Protein AF-A0A969KY77-F1 (afdb_monomer)

Foldseek 3Di:
DDDDPPDPVVVVVVVVPVLVVVLVVLLCVLLVCQPVDDDDPVLVVLLVLLPDDLVVLCVVCVPPPDHSVVSVVLNVQCVPQNSDSCSSCVVVSVVVSVVSVVVVVVCCVVDDPPPDDPPPPDDDDDDDDDDDDDDDPPPDDDPPDDD

Sequence (147 aa):
MRPSTQANPTGRLARFLTAPLILLLAAVLRFYNLSGQSLWADEGNSAALVRHSFIEIARRTAFDIHPPFYYWLLKSWVSVFGSSEIGLRSLSVGLGVGLVYVIGILGTRWFSPVSGCWPHLSPPFRRCKFTTRRKPACTCCSLCWVV

pLDDT: mean 71.97, std 19.59, range [31.66, 93.19]

Secondary structure (DSSP, 8-state):
--------HHHHHHHHHHHHHHHHHHHHHHHTTTTSSPPPHHHHHHHHHTTS-HHHHHHHHTTSSS-HHHHHHHHHHHHHH-SSHHHHHHHHHHHHHHHHHHHHHHHHHH-----S-------S-----------------------

Solvent-accessible surface area (backbone atoms only — not comparable to full-atom values): 9463 Å² total; per-residue (Å²): 138,81,84,78,80,77,74,64,61,66,68,52,50,52,56,66,51,49,56,57,50,52,53,50,51,54,48,50,64,60,60,72,60,54,77,80,58,81,78,49,76,68,57,44,51,51,61,58,48,46,77,48,53,76,68,54,37,41,62,65,27,69,82,48,97,54,67,47,65,61,54,51,53,50,30,59,48,25,73,73,64,34,86,48,68,56,27,62,52,45,53,59,52,51,54,54,52,52,48,53,52,51,50,52,54,50,46,63,69,72,52,60,80,86,80,76,74,81,80,77,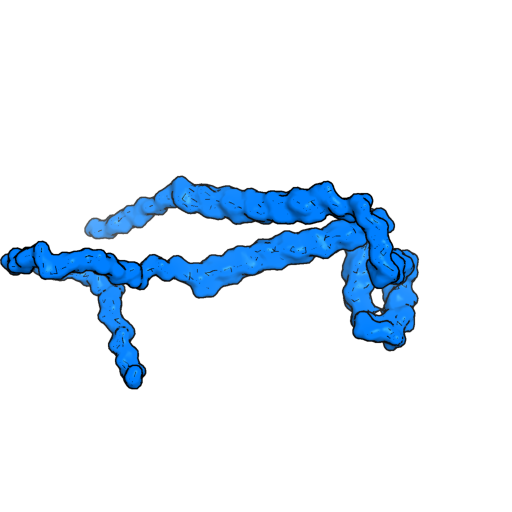89,65,83,96,77,80,84,86,76,90,72,93,73,84,83,79,89,72,92,71,86,85,80,79,77,82,133

Structure (mmCIF, N/CA/C/O backbone):
data_AF-A0A969KY77-F1
#
_entry.id   AF-A0A969KY77-F1
#
loop_
_atom_site.group_PDB
_atom_s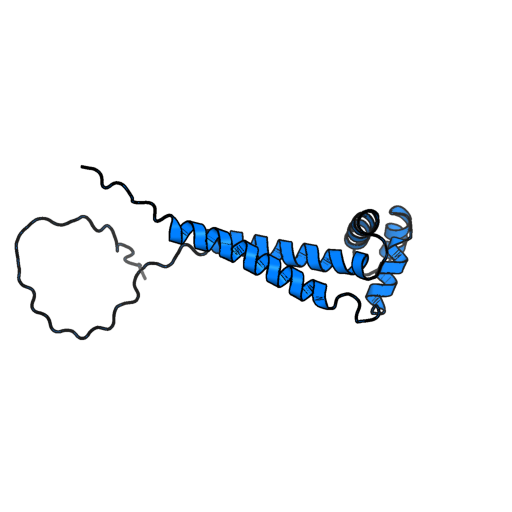ite.id
_atom_site.type_symbol
_atom_site.label_atom_id
_atom_site.label_alt_id
_atom_site.label_comp_id
_atom_site.label_asym_id
_atom_site.label_entity_id
_atom_site.label_seq_id
_atom_site.pdbx_PDB_ins_code
_atom_site.Cartn_x
_atom_site.Cartn_y
_atom_site.Cartn_z
_atom_site.occupancy
_atom_site.B_iso_or_equiv
_atom_site.auth_seq_id
_atom_site.auth_comp_id
_atom_site.auth_asym_id
_atom_site.auth_atom_id
_atom_site.pdbx_PDB_model_num
ATOM 1 N N . MET A 1 1 ? -47.330 -10.665 26.646 1.00 46.91 1 MET A N 1
ATOM 2 C CA . MET A 1 1 ? -46.492 -9.454 26.493 1.00 46.91 1 MET A CA 1
ATOM 3 C C . MET A 1 1 ? -45.066 -9.879 26.168 1.00 46.91 1 MET A C 1
ATOM 5 O O . MET A 1 1 ? -44.438 -10.501 27.013 1.00 46.91 1 MET A O 1
ATOM 9 N N . ARG A 1 2 ? -44.585 -9.637 24.939 1.00 42.50 2 ARG A N 1
ATOM 10 C CA . ARG A 1 2 ? -43.174 -9.846 24.561 1.00 42.50 2 ARG A CA 1
ATOM 11 C C . ARG A 1 2 ? -42.399 -8.567 24.903 1.00 42.50 2 ARG A C 1
ATOM 13 O O . ARG A 1 2 ? -42.874 -7.501 24.517 1.00 42.50 2 ARG A O 1
ATOM 20 N N . PRO A 1 3 ? -41.260 -8.630 25.609 1.00 52.00 3 PRO A N 1
ATOM 21 C CA . PRO A 1 3 ? -40.442 -7.447 25.828 1.00 52.00 3 PRO A CA 1
ATOM 22 C C . PRO A 1 3 ? -39.871 -6.992 24.481 1.00 52.00 3 PRO A C 1
ATOM 24 O O . PRO A 1 3 ? -39.201 -7.755 23.788 1.00 52.00 3 PRO A O 1
ATOM 27 N N . SER A 1 4 ? -40.175 -5.758 24.086 1.00 51.31 4 SER A N 1
ATOM 28 C CA . SER A 1 4 ? -39.534 -5.097 22.955 1.00 51.31 4 SER A CA 1
ATOM 29 C C . SER A 1 4 ? -38.076 -4.836 23.322 1.00 51.31 4 SER A C 1
ATOM 31 O O . SER A 1 4 ? -37.797 -4.028 24.209 1.00 51.31 4 SER A O 1
ATOM 33 N N . THR A 1 5 ? -37.146 -5.530 22.671 1.00 63.12 5 THR A N 1
ATOM 34 C CA . THR A 1 5 ? -35.707 -5.284 22.787 1.00 63.12 5 THR A CA 1
ATOM 35 C C . THR A 1 5 ? -35.425 -3.841 22.359 1.00 63.12 5 THR A C 1
ATOM 37 O O . THR A 1 5 ? -35.357 -3.547 21.169 1.00 63.12 5 THR A O 1
ATOM 40 N N . GLN A 1 6 ? -35.307 -2.922 23.321 1.00 61.88 6 GLN A N 1
ATOM 41 C CA . GLN A 1 6 ? -34.942 -1.529 23.068 1.00 61.88 6 GLN A CA 1
ATOM 42 C C . GLN A 1 6 ? -33.487 -1.507 22.592 1.00 61.88 6 GLN A C 1
ATOM 44 O O . GLN A 1 6 ? -32.532 -1.613 23.362 1.00 61.88 6 GLN A O 1
ATOM 49 N N . ALA A 1 7 ? -33.328 -1.458 21.276 1.00 61.72 7 ALA A N 1
ATOM 50 C CA . ALA A 1 7 ? -32.072 -1.290 20.582 1.00 61.72 7 ALA A CA 1
ATOM 51 C C . ALA A 1 7 ? -31.407 0.020 21.029 1.00 61.72 7 ALA A C 1
ATOM 53 O O . ALA A 1 7 ? -31.781 1.067 20.528 1.00 61.72 7 ALA A O 1
ATOM 54 N N . ASN A 1 8 ? -30.423 -0.024 21.934 1.00 69.06 8 ASN A N 1
ATOM 55 C CA . ASN A 1 8 ? -29.686 1.172 22.351 1.00 69.06 8 ASN A CA 1
ATOM 56 C C . ASN A 1 8 ? -28.914 1.761 21.139 1.00 69.06 8 ASN A C 1
ATOM 58 O O . ASN A 1 8 ? -27.945 1.139 20.680 1.00 69.06 8 ASN A O 1
ATOM 62 N N . PRO A 1 9 ? -29.354 2.898 20.562 1.00 66.62 9 PRO A N 1
ATOM 63 C CA . PRO A 1 9 ? -28.826 3.394 19.294 1.00 66.62 9 PRO A CA 1
ATOM 64 C C . PRO A 1 9 ? -27.472 4.091 19.478 1.00 66.62 9 PRO A C 1
ATOM 66 O O . PRO A 1 9 ? -26.613 3.996 18.603 1.00 66.62 9 PRO A O 1
ATOM 69 N N . THR A 1 10 ? -27.231 4.704 20.641 1.00 71.62 10 THR A N 1
ATOM 70 C CA . THR A 1 10 ? -25.993 5.429 20.964 1.00 71.62 10 THR A CA 1
ATOM 71 C C . THR A 1 10 ? -24.793 4.494 21.082 1.00 71.62 10 THR A C 1
ATOM 73 O O . THR A 1 10 ? -23.737 4.789 20.530 1.00 71.62 10 THR A O 1
ATOM 76 N N . GLY A 1 11 ? -24.951 3.323 21.707 1.00 66.88 11 GLY A N 1
ATOM 77 C CA . GLY A 1 11 ? -23.871 2.328 21.793 1.00 66.88 11 GLY A CA 1
ATOM 78 C C . GLY A 1 11 ? -23.510 1.695 20.443 1.00 66.88 11 GLY A C 1
ATOM 79 O O . GLY A 1 11 ? -22.354 1.341 20.204 1.00 66.88 11 GLY A O 1
ATOM 80 N N . ARG A 1 12 ? -24.488 1.580 19.535 1.00 68.00 12 ARG A N 1
ATOM 81 C CA . ARG A 1 12 ? -24.255 1.118 18.160 1.00 68.00 12 ARG A CA 1
ATOM 82 C C . ARG A 1 12 ? -23.535 2.185 17.346 1.00 68.00 12 ARG A C 1
ATOM 84 O O . ARG A 1 12 ? -22.512 1.881 16.746 1.00 68.00 12 ARG A O 1
ATOM 91 N N . LEU A 1 13 ? -24.022 3.424 17.386 1.00 70.69 13 LEU A N 1
ATOM 92 C CA . LEU A 1 13 ? -23.433 4.549 16.662 1.00 70.69 13 LEU A CA 1
ATOM 93 C C . LEU A 1 13 ? -21.988 4.821 17.105 1.00 70.69 13 LEU A C 1
ATOM 95 O O . LEU A 1 13 ? -21.114 4.953 16.258 1.00 70.69 13 LEU A O 1
ATOM 99 N N . ALA A 1 14 ? -21.706 4.800 18.411 1.00 72.00 14 ALA A N 1
ATOM 100 C CA . ALA A 1 14 ? -20.347 4.965 18.926 1.00 72.00 14 ALA A CA 1
ATOM 101 C C . ALA A 1 14 ? -19.385 3.896 18.379 1.00 72.00 14 ALA A C 1
ATOM 103 O O . ALA A 1 14 ? -18.294 4.230 17.931 1.00 72.00 14 ALA A O 1
ATOM 104 N N . ARG A 1 15 ? -19.803 2.622 18.327 1.00 69.56 15 ARG A N 1
ATOM 105 C CA . ARG A 1 15 ? -19.000 1.539 17.724 1.00 69.56 15 ARG A CA 1
ATOM 106 C C . ARG A 1 15 ? -18.809 1.699 16.217 1.00 69.56 15 ARG A C 1
ATOM 108 O O . ARG A 1 15 ? -17.739 1.384 15.706 1.00 69.56 15 ARG A O 1
ATOM 115 N N . PHE A 1 16 ? -19.828 2.187 15.511 1.00 73.50 16 PHE A N 1
ATOM 116 C CA . PHE A 1 16 ? -19.722 2.476 14.080 1.00 73.50 16 PHE A CA 1
ATOM 117 C C . PHE A 1 16 ? -18.760 3.628 13.781 1.00 73.50 16 PHE A C 1
ATOM 119 O O . PHE A 1 16 ? -18.171 3.636 12.708 1.00 73.50 16 PHE A O 1
ATOM 126 N N . LEU A 1 17 ? -18.574 4.565 14.713 1.00 79.56 17 LEU A N 1
ATOM 127 C CA . LEU A 1 17 ? -17.673 5.708 14.549 1.00 79.56 17 LEU A CA 1
ATOM 128 C C . LEU A 1 17 ? -16.241 5.422 15.024 1.00 79.56 17 LEU A C 1
ATOM 130 O O . LEU A 1 17 ? -15.293 5.940 14.437 1.00 79.56 17 LEU A O 1
ATOM 134 N N . THR A 1 18 ? -16.045 4.582 16.043 1.00 79.44 18 THR A N 1
ATOM 135 C CA . THR A 1 18 ? -14.700 4.295 16.573 1.00 79.44 18 THR A CA 1
ATOM 136 C C . THR A 1 18 ? -13.833 3.493 15.605 1.00 79.44 18 THR A C 1
ATOM 138 O O . THR A 1 18 ? -12.656 3.805 15.446 1.00 79.44 18 THR A O 1
ATOM 141 N N . ALA A 1 19 ? -14.389 2.489 14.924 1.00 79.75 19 ALA A N 1
ATOM 142 C CA . ALA A 1 19 ? -13.643 1.671 13.965 1.00 79.75 19 ALA A CA 1
ATOM 143 C C . ALA A 1 19 ? -13.056 2.475 12.780 1.00 79.75 19 ALA A C 1
ATOM 145 O O . ALA A 1 19 ? -11.846 2.382 12.553 1.00 79.75 19 ALA A O 1
ATOM 146 N N . PRO A 1 20 ? -13.834 3.293 12.039 1.00 82.69 20 PRO A N 1
ATOM 147 C CA . PRO A 1 20 ? -13.279 4.115 10.967 1.00 82.69 20 PRO A CA 1
ATOM 148 C C . PRO A 1 20 ? -12.326 5.188 11.497 1.00 82.69 20 PRO A C 1
ATOM 150 O O . PRO A 1 20 ? -11.344 5.487 10.827 1.00 82.69 20 PRO A O 1
ATOM 153 N N . LEU A 1 21 ? -12.550 5.721 12.704 1.00 87.25 21 LEU A N 1
ATOM 154 C CA . LEU A 1 21 ? -11.632 6.680 13.321 1.00 87.25 21 LEU A CA 1
ATOM 155 C C . LEU A 1 21 ? -10.248 6.065 13.574 1.00 87.25 21 LEU A C 1
ATOM 157 O O . LEU A 1 21 ? -9.238 6.688 13.261 1.00 87.25 21 LEU A O 1
ATOM 161 N N . ILE A 1 22 ? -10.192 4.832 14.087 1.00 83.94 22 ILE A N 1
ATOM 162 C CA . ILE A 1 22 ? -8.930 4.106 14.297 1.00 83.94 22 ILE A CA 1
ATOM 163 C C . ILE A 1 22 ? -8.235 3.830 12.959 1.00 83.94 22 ILE A C 1
ATOM 165 O O . ILE A 1 22 ? -7.024 4.017 12.852 1.00 83.94 22 ILE A O 1
ATOM 169 N N . LEU A 1 23 ? -8.985 3.421 11.931 1.00 83.81 23 LEU A N 1
ATOM 170 C CA . LEU A 1 23 ? -8.431 3.188 10.593 1.00 83.81 23 LEU A CA 1
ATOM 171 C C . LEU A 1 23 ? -7.877 4.473 9.974 1.00 83.81 23 LEU A C 1
ATOM 173 O O . LEU A 1 23 ? -6.790 4.454 9.399 1.00 83.81 23 LEU A O 1
ATOM 177 N N . LEU A 1 24 ? -8.597 5.584 10.123 1.00 85.44 24 LEU A N 1
ATOM 178 C CA . LEU A 1 24 ? -8.179 6.886 9.620 1.00 85.44 24 LEU A CA 1
ATOM 179 C C . LEU A 1 24 ? -6.929 7.370 10.353 1.00 85.44 24 LEU A C 1
ATOM 181 O O . LEU A 1 24 ? -5.963 7.764 9.706 1.00 85.44 24 LEU A O 1
ATOM 185 N N . LEU A 1 25 ? -6.898 7.266 11.682 1.00 86.31 25 LEU A N 1
ATOM 186 C CA . LEU A 1 25 ? -5.723 7.618 12.476 1.00 86.31 25 LEU A CA 1
ATOM 187 C C . LEU A 1 25 ? -4.507 6.758 12.092 1.00 86.31 25 LEU A C 1
ATOM 189 O O . LEU A 1 25 ? -3.417 7.293 11.896 1.00 86.31 25 LEU A O 1
ATOM 193 N N . ALA A 1 26 ? -4.693 5.446 11.919 1.00 81.25 26 ALA A N 1
ATOM 194 C CA . ALA A 1 26 ? -3.637 4.536 11.479 1.00 81.25 26 ALA A CA 1
ATOM 195 C C . ALA A 1 26 ? -3.129 4.866 10.066 1.00 81.25 26 ALA A C 1
ATOM 197 O O . ALA A 1 26 ? -1.926 4.791 9.817 1.00 81.25 26 ALA A O 1
ATOM 198 N N . ALA A 1 27 ? -4.022 5.244 9.148 1.00 83.31 27 ALA A N 1
ATOM 199 C CA . ALA A 1 27 ? -3.645 5.684 7.810 1.00 83.31 27 ALA A CA 1
ATOM 200 C C . ALA A 1 27 ? -2.842 6.992 7.869 1.00 83.31 27 ALA A C 1
ATOM 202 O O . ALA A 1 27 ? -1.739 7.046 7.331 1.00 83.31 27 ALA A O 1
ATOM 203 N N . VAL A 1 28 ? -3.342 8.012 8.575 1.00 84.69 28 VAL A N 1
ATOM 204 C CA . VAL A 1 28 ? -2.682 9.323 8.704 1.00 84.69 28 VAL A CA 1
ATOM 205 C C . VAL A 1 28 ? -1.291 9.183 9.314 1.00 84.69 28 VAL A C 1
ATOM 207 O O . VAL A 1 28 ? -0.332 9.687 8.739 1.00 84.69 28 VAL A O 1
ATOM 210 N N . LEU A 1 29 ? -1.154 8.446 10.420 1.00 80.62 29 LEU A N 1
ATOM 211 C CA . LEU A 1 29 ? 0.144 8.206 11.060 1.00 80.62 29 LEU A CA 1
ATOM 212 C C . LEU A 1 29 ? 1.136 7.509 10.122 1.00 80.62 29 LEU A C 1
ATOM 214 O O . LEU A 1 29 ? 2.318 7.840 10.132 1.00 80.62 29 LEU A O 1
ATOM 218 N N . ARG A 1 30 ? 0.667 6.569 9.291 1.00 78.88 30 ARG A N 1
ATOM 219 C CA . ARG A 1 30 ? 1.519 5.883 8.311 1.00 78.88 30 ARG A CA 1
ATOM 220 C C . ARG A 1 30 ? 1.924 6.804 7.165 1.00 78.88 30 ARG A C 1
ATOM 222 O O . ARG A 1 30 ? 3.076 6.757 6.761 1.00 78.88 30 ARG A O 1
ATOM 229 N N . PHE A 1 31 ? 1.030 7.665 6.677 1.00 79.62 31 PHE A N 1
ATOM 230 C CA . PHE A 1 31 ? 1.347 8.630 5.618 1.00 79.62 31 PHE A CA 1
ATOM 231 C C . PHE A 1 31 ? 2.207 9.815 6.093 1.00 79.62 31 PHE A C 1
ATOM 233 O O . PHE A 1 31 ? 2.921 10.393 5.276 1.00 79.62 31 PHE A O 1
ATOM 240 N N . TYR A 1 32 ? 2.180 10.158 7.388 1.00 76.81 32 TYR A N 1
ATOM 241 C CA . TYR A 1 32 ? 2.778 11.383 7.943 1.00 76.81 32 TYR A CA 1
ATOM 242 C C . TYR A 1 32 ? 4.297 11.527 7.726 1.00 76.81 32 TYR A C 1
ATOM 244 O O . TYR A 1 32 ? 4.804 12.642 7.777 1.00 76.81 32 TYR A O 1
ATOM 252 N N . ASN A 1 33 ? 5.034 10.448 7.434 1.00 71.75 33 ASN A N 1
ATOM 253 C CA . ASN A 1 33 ? 6.476 10.535 7.158 1.00 71.75 33 ASN A CA 1
ATOM 254 C C . ASN A 1 33 ? 6.951 9.635 6.004 1.00 71.75 33 ASN A C 1
ATOM 256 O O . ASN A 1 33 ? 8.073 9.130 6.005 1.00 71.75 33 ASN A O 1
ATOM 260 N N . LEU A 1 34 ? 6.091 9.402 5.009 1.00 71.19 34 LEU A N 1
ATOM 261 C CA . LEU A 1 34 ? 6.381 8.444 3.936 1.00 71.19 34 LEU A CA 1
ATOM 262 C C . LEU A 1 34 ? 7.528 8.882 3.002 1.00 71.19 34 LEU A C 1
ATOM 264 O O . LEU A 1 34 ? 8.144 8.032 2.364 1.00 71.19 34 LEU A O 1
ATOM 268 N N . SER A 1 35 ? 7.818 10.184 2.925 1.00 68.00 35 SER A N 1
ATOM 269 C CA . SER A 1 35 ? 8.834 10.781 2.043 1.00 68.00 35 SER A CA 1
ATOM 270 C C . SER A 1 35 ? 10.082 11.293 2.773 1.00 68.00 35 SER A C 1
ATOM 272 O O . SER A 1 35 ? 10.946 11.892 2.145 1.00 68.00 35 SER A O 1
ATOM 274 N N . GLY A 1 36 ? 10.180 11.117 4.096 1.00 72.81 36 GLY A N 1
ATOM 275 C CA . GLY A 1 36 ? 11.318 11.620 4.877 1.00 72.81 36 GLY A CA 1
ATOM 276 C C . GLY A 1 36 ? 12.574 10.746 4.801 1.00 72.81 36 GLY A C 1
ATOM 277 O O . GLY A 1 36 ? 13.631 11.153 5.273 1.00 72.81 36 GLY A O 1
ATOM 278 N N . GLN A 1 37 ? 12.467 9.541 4.233 1.00 77.06 37 GLN A N 1
ATOM 279 C CA . GLN A 1 37 ? 13.552 8.561 4.153 1.00 77.06 37 GLN A CA 1
ATOM 280 C C . GLN A 1 37 ? 13.817 8.164 2.705 1.00 77.06 37 GLN A C 1
ATOM 282 O O . GLN A 1 37 ? 12.879 7.798 1.998 1.00 77.06 37 GLN A O 1
ATOM 287 N N . SER A 1 38 ? 15.087 8.146 2.299 1.00 83.19 38 SER A N 1
ATOM 288 C CA . SER A 1 38 ? 15.503 7.579 1.014 1.00 83.19 38 SER A CA 1
ATOM 289 C C . SER A 1 38 ? 15.123 6.098 0.910 1.00 83.19 38 SER A C 1
ATOM 291 O O . SER A 1 38 ? 14.996 5.407 1.926 1.00 83.19 38 SER A O 1
ATOM 293 N N . LEU A 1 39 ? 14.966 5.595 -0.314 1.00 82.94 39 LEU A N 1
ATOM 294 C CA . LEU A 1 39 ? 14.736 4.169 -0.554 1.00 82.94 39 LEU A CA 1
ATOM 295 C C . LEU A 1 39 ? 15.907 3.330 -0.037 1.00 82.94 39 LEU A C 1
ATOM 297 O O . LEU A 1 39 ? 17.074 3.683 -0.228 1.00 82.94 39 LEU A O 1
ATOM 301 N N . TRP A 1 40 ? 15.584 2.206 0.594 1.00 86.12 40 TRP A N 1
ATOM 302 C CA . TRP A 1 40 ? 16.580 1.185 0.910 1.00 86.12 40 TRP A CA 1
ATOM 303 C C . TRP A 1 40 ? 17.026 0.465 -0.371 1.00 86.12 40 TRP A C 1
ATOM 305 O O . TRP A 1 40 ? 16.375 0.561 -1.411 1.00 86.12 40 TRP A O 1
ATOM 315 N N . ALA A 1 41 ? 18.158 -0.239 -0.329 1.00 85.62 41 ALA A N 1
ATOM 316 C CA . ALA A 1 41 ? 18.728 -0.879 -1.520 1.00 85.62 41 ALA A CA 1
ATOM 317 C C . ALA A 1 41 ? 17.774 -1.909 -2.164 1.00 85.62 41 ALA A C 1
ATOM 319 O O . ALA A 1 41 ? 17.653 -1.980 -3.388 1.00 85.62 41 ALA A O 1
ATOM 320 N N . ASP A 1 42 ? 17.056 -2.668 -1.344 1.00 84.19 42 ASP A N 1
ATOM 321 C CA . ASP A 1 42 ? 16.041 -3.649 -1.734 1.00 84.19 42 ASP A CA 1
ATOM 322 C C . ASP A 1 42 ? 14.743 -2.996 -2.251 1.00 84.19 42 ASP A C 1
ATOM 324 O O . ASP A 1 42 ? 14.174 -3.439 -3.259 1.00 84.19 42 ASP A O 1
ATOM 328 N N . GLU A 1 43 ? 14.312 -1.889 -1.637 1.00 86.19 43 GLU A N 1
ATOM 329 C CA . GLU A 1 43 ? 13.204 -1.064 -2.145 1.00 86.19 43 GLU A CA 1
ATOM 330 C C . GLU A 1 43 ? 13.553 -0.441 -3.507 1.00 86.19 43 GLU A C 1
ATOM 332 O O . GLU A 1 43 ? 12.731 -0.427 -4.427 1.00 86.19 43 GLU A O 1
ATOM 337 N N . GLY A 1 44 ? 14.793 0.030 -3.661 1.00 87.69 44 GLY A N 1
ATOM 338 C CA . GLY A 1 44 ? 15.324 0.595 -4.898 1.00 87.69 44 GLY A CA 1
ATOM 339 C C . GLY A 1 44 ? 15.398 -0.433 -6.026 1.00 87.69 44 GLY A C 1
ATOM 340 O O . GLY A 1 44 ? 14.978 -0.141 -7.149 1.00 87.69 44 GLY A O 1
ATOM 341 N N . ASN A 1 45 ? 15.847 -1.658 -5.731 1.00 87.94 45 ASN A N 1
ATOM 342 C CA . ASN A 1 45 ? 15.830 -2.757 -6.700 1.00 87.94 45 ASN A CA 1
ATOM 343 C C . ASN A 1 45 ? 14.399 -3.066 -7.160 1.00 87.94 45 ASN A C 1
ATOM 345 O O . ASN A 1 45 ? 14.130 -3.171 -8.359 1.00 87.94 45 ASN A O 1
ATOM 349 N N . SER A 1 46 ? 13.460 -3.117 -6.211 1.00 88.19 46 SER A N 1
ATOM 350 C CA . SER A 1 46 ? 12.042 -3.308 -6.516 1.00 88.19 46 SER A CA 1
ATOM 351 C C . SER A 1 46 ? 11.518 -2.194 -7.420 1.00 88.19 46 SER A C 1
ATOM 353 O O . SER A 1 46 ? 10.932 -2.496 -8.458 1.00 88.19 46 SER A O 1
ATOM 355 N N . ALA A 1 47 ? 11.801 -0.927 -7.093 1.00 89.50 47 ALA A N 1
ATOM 356 C CA . ALA A 1 47 ? 11.411 0.251 -7.870 1.00 89.50 47 ALA A CA 1
ATOM 357 C C . ALA A 1 47 ? 11.979 0.255 -9.302 1.00 89.50 47 ALA A C 1
ATOM 359 O O . ALA A 1 47 ? 11.289 0.666 -10.242 1.00 89.50 47 ALA A O 1
ATOM 360 N N . ALA A 1 48 ? 13.212 -0.221 -9.484 1.00 90.06 48 ALA A N 1
ATOM 361 C CA . ALA A 1 48 ? 13.821 -0.389 -10.800 1.00 90.06 48 ALA A CA 1
ATOM 362 C C . ALA A 1 48 ? 13.117 -1.493 -11.608 1.00 90.06 48 ALA A C 1
ATOM 364 O O . ALA A 1 48 ? 12.806 -1.288 -12.785 1.00 90.06 48 ALA A O 1
ATOM 365 N N . LEU A 1 49 ? 12.788 -2.623 -10.969 1.00 89.50 49 LEU A N 1
ATOM 366 C CA . LEU A 1 49 ? 12.122 -3.760 -11.610 1.00 89.50 49 LEU A CA 1
ATOM 367 C C . LEU A 1 49 ? 10.758 -3.390 -12.203 1.00 89.50 49 LEU A C 1
ATOM 369 O O . LEU A 1 49 ? 10.430 -3.811 -13.314 1.00 89.50 49 LEU A O 1
ATOM 373 N N . VAL A 1 50 ? 9.985 -2.551 -11.506 1.00 90.94 50 VAL A N 1
ATOM 374 C CA . VAL A 1 50 ? 8.621 -2.160 -11.914 1.00 90.94 50 VAL A CA 1
ATOM 375 C C . VAL A 1 50 ? 8.574 -1.449 -13.276 1.00 90.94 50 VAL A C 1
ATOM 377 O O . VAL A 1 50 ? 7.556 -1.489 -13.981 1.00 90.94 50 VAL A O 1
ATOM 380 N N . ARG A 1 51 ? 9.684 -0.813 -13.674 1.00 89.19 51 ARG A N 1
ATOM 381 C CA . ARG A 1 51 ? 9.810 -0.096 -14.953 1.00 89.19 51 ARG A CA 1
ATOM 382 C C . ARG A 1 51 ? 9.845 -1.041 -16.157 1.00 89.19 51 ARG A C 1
ATOM 384 O O . ARG A 1 51 ? 9.502 -0.626 -17.261 1.00 89.19 51 ARG A O 1
ATOM 391 N N . HIS A 1 52 ? 10.204 -2.307 -15.958 1.00 90.75 52 HIS A N 1
ATOM 392 C CA . HIS A 1 52 ? 10.239 -3.317 -17.015 1.00 90.75 52 HIS A CA 1
ATOM 393 C C . HIS A 1 52 ? 8.850 -3.904 -17.315 1.00 90.75 52 HIS A C 1
ATOM 395 O O . HIS A 1 52 ? 7.905 -3.735 -16.545 1.00 90.75 52 HIS A O 1
ATOM 401 N N . SER A 1 53 ? 8.685 -4.586 -18.453 1.00 91.94 53 SER A N 1
ATOM 402 C CA . SER A 1 53 ? 7.421 -5.256 -18.804 1.00 91.94 53 SER A CA 1
ATOM 403 C C . SER A 1 53 ? 7.123 -6.431 -17.859 1.00 91.94 53 SER A C 1
ATOM 405 O O . SER A 1 53 ? 8.025 -6.960 -17.218 1.00 91.94 53 SER A O 1
ATOM 407 N N . PHE A 1 54 ? 5.864 -6.877 -17.774 1.00 91.12 54 PHE A N 1
ATOM 408 C CA . PHE A 1 54 ? 5.481 -8.005 -16.903 1.00 91.12 54 PHE A CA 1
ATOM 409 C C . PHE A 1 54 ? 6.285 -9.286 -17.193 1.00 91.12 54 PHE A C 1
ATOM 411 O O . PHE A 1 54 ? 6.683 -9.990 -16.266 1.00 91.12 54 PHE A O 1
ATOM 418 N N . ILE A 1 55 ? 6.561 -9.553 -18.473 1.00 92.12 55 ILE A N 1
ATOM 419 C CA . ILE A 1 55 ? 7.350 -10.706 -18.932 1.00 92.12 55 ILE A CA 1
ATOM 420 C C . ILE A 1 55 ? 8.814 -10.553 -18.517 1.00 92.12 55 ILE A C 1
ATOM 422 O O . ILE A 1 55 ? 9.428 -11.504 -18.042 1.00 92.12 55 ILE A O 1
ATOM 426 N N . GLU A 1 56 ? 9.369 -9.353 -18.671 1.00 90.44 56 GLU A N 1
ATOM 427 C CA . GLU A 1 56 ? 10.755 -9.072 -18.306 1.00 90.44 56 GLU A CA 1
ATOM 428 C C . GLU A 1 56 ? 10.960 -9.147 -16.789 1.00 90.44 56 GLU A C 1
ATOM 430 O O . GLU A 1 56 ? 11.956 -9.697 -16.329 1.00 90.44 56 GLU A O 1
ATOM 435 N N . ILE A 1 57 ? 9.979 -8.691 -16.004 1.00 91.31 57 ILE A N 1
ATOM 436 C CA . ILE A 1 57 ? 9.956 -8.888 -14.551 1.00 91.31 57 ILE A CA 1
ATOM 437 C C . ILE A 1 57 ? 9.997 -10.379 -14.220 1.00 91.31 57 ILE A C 1
ATOM 439 O O . ILE A 1 57 ? 10.824 -10.790 -13.413 1.00 91.31 57 ILE A O 1
ATOM 443 N N . ALA A 1 58 ? 9.165 -11.202 -14.863 1.00 90.25 58 ALA A N 1
ATOM 444 C CA . ALA A 1 58 ? 9.148 -12.644 -14.617 1.00 90.25 58 ALA A CA 1
ATOM 445 C C . ALA A 1 58 ? 10.483 -13.313 -14.972 1.00 90.25 58 ALA A C 1
ATOM 447 O O . ALA A 1 58 ? 10.963 -14.156 -14.226 1.00 90.25 58 ALA A O 1
ATOM 448 N N . ARG A 1 59 ? 11.120 -12.903 -16.075 1.00 90.56 59 ARG A N 1
ATOM 449 C CA . ARG A 1 59 ? 12.445 -13.412 -16.464 1.00 90.56 59 ARG A CA 1
ATOM 450 C C . ARG A 1 59 ? 13.538 -13.010 -15.478 1.00 90.56 59 ARG A C 1
ATOM 452 O O . ARG A 1 59 ? 14.367 -13.842 -15.132 1.00 90.56 59 ARG A O 1
ATOM 459 N N . ARG A 1 60 ? 13.537 -11.757 -15.018 1.00 87.12 60 ARG A N 1
ATOM 460 C CA . ARG A 1 60 ? 14.533 -11.245 -14.060 1.00 87.12 60 ARG A CA 1
ATOM 461 C C . ARG A 1 60 ? 14.366 -11.848 -12.671 1.00 87.12 60 ARG A C 1
ATOM 463 O O . ARG A 1 60 ? 15.356 -12.129 -12.014 1.00 87.12 60 ARG A O 1
ATOM 470 N N . THR A 1 61 ? 13.124 -12.083 -12.258 1.00 88.62 61 THR A N 1
ATOM 471 C CA . THR A 1 61 ? 12.791 -12.692 -10.960 1.00 88.62 61 THR A CA 1
ATOM 472 C C . THR A 1 61 ? 12.847 -14.216 -10.976 1.00 88.62 61 THR A C 1
ATOM 474 O O . THR A 1 61 ? 12.837 -14.824 -9.916 1.00 88.62 61 THR A O 1
ATOM 477 N N . ALA A 1 62 ? 12.978 -14.853 -12.147 1.00 85.69 62 ALA A N 1
ATOM 478 C CA . ALA A 1 62 ? 13.133 -16.307 -12.250 1.00 85.69 62 ALA A CA 1
ATOM 479 C C . ALA A 1 62 ? 14.390 -16.837 -11.537 1.00 85.69 62 ALA A C 1
ATOM 481 O O . ALA A 1 62 ? 14.440 -18.011 -11.183 1.00 85.69 62 ALA A O 1
ATOM 482 N N . PHE A 1 63 ? 15.390 -15.975 -11.336 1.00 80.56 63 PHE A N 1
ATOM 483 C CA . PHE A 1 63 ? 16.627 -16.279 -10.614 1.00 80.56 63 PHE A CA 1
ATOM 484 C C . PHE A 1 63 ? 16.689 -15.620 -9.227 1.00 80.56 63 PHE A C 1
ATOM 486 O O . PHE A 1 63 ? 17.716 -15.705 -8.558 1.00 80.56 63 PHE A O 1
ATOM 493 N N . ASP A 1 64 ? 15.618 -14.941 -8.809 1.00 80.50 64 ASP A N 1
ATOM 494 C CA . ASP A 1 64 ? 15.509 -14.296 -7.502 1.00 80.50 64 ASP A CA 1
ATOM 495 C C . ASP A 1 64 ? 14.822 -15.247 -6.504 1.00 80.50 64 ASP A C 1
ATOM 497 O O . ASP A 1 64 ? 14.165 -16.221 -6.873 1.00 80.50 64 ASP A O 1
ATOM 501 N N . ILE A 1 65 ? 14.966 -14.956 -5.216 1.00 81.44 65 ILE A N 1
ATOM 502 C CA . ILE A 1 65 ? 14.290 -15.664 -4.123 1.00 81.44 65 ILE A CA 1
ATOM 503 C C . ILE A 1 65 ? 12.797 -15.288 -4.092 1.00 81.44 65 ILE A C 1
ATOM 505 O O . ILE A 1 65 ? 11.961 -16.052 -3.603 1.00 81.44 65 ILE A O 1
ATOM 509 N N . HIS A 1 66 ? 12.446 -14.114 -4.624 1.00 79.38 66 HIS A N 1
ATOM 510 C CA . HIS A 1 66 ? 11.100 -13.559 -4.548 1.00 79.38 66 HIS A CA 1
ATOM 511 C C . HIS A 1 66 ? 10.231 -13.961 -5.750 1.00 79.38 66 HIS A C 1
ATOM 513 O O . HIS A 1 66 ? 10.575 -13.650 -6.893 1.00 79.38 66 HIS A O 1
ATOM 519 N N . PRO A 1 67 ? 9.050 -14.568 -5.518 1.00 84.62 67 PRO A N 1
ATOM 520 C CA . PRO A 1 67 ? 8.118 -14.885 -6.591 1.00 84.62 67 PRO A CA 1
ATOM 521 C C . PRO A 1 67 ? 7.689 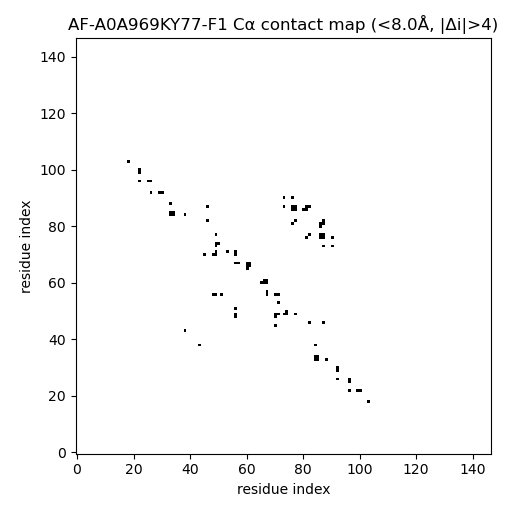-13.634 -7.386 1.00 84.62 67 P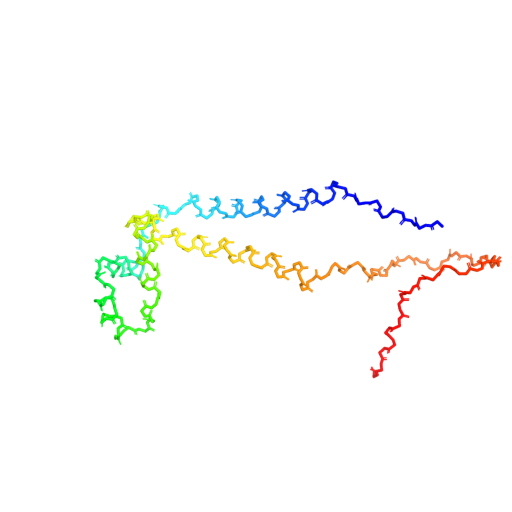RO A C 1
ATOM 523 O O . PRO A 1 67 ? 7.430 -12.581 -6.791 1.00 84.62 67 PRO A O 1
ATOM 526 N N . PRO A 1 68 ? 7.487 -13.744 -8.716 1.00 88.44 68 PRO A N 1
ATOM 527 C CA . PRO A 1 68 ? 7.170 -12.609 -9.596 1.00 88.44 68 PRO A CA 1
ATOM 528 C C . PRO A 1 68 ? 5.867 -11.888 -9.238 1.00 88.44 68 PRO A C 1
ATOM 530 O O . PRO A 1 68 ? 5.676 -10.722 -9.588 1.00 88.44 68 PRO A O 1
ATOM 533 N N . PHE A 1 69 ? 4.963 -12.572 -8.534 1.00 90.12 69 PHE A N 1
ATOM 534 C CA . PHE A 1 69 ? 3.635 -12.067 -8.205 1.00 90.12 69 PHE A CA 1
ATOM 535 C C . PHE A 1 69 ? 3.676 -10.743 -7.434 1.00 90.12 69 PHE A C 1
ATOM 537 O O . PHE A 1 69 ? 2.898 -9.836 -7.730 1.00 90.12 69 PHE A O 1
ATOM 544 N N . TYR A 1 70 ? 4.615 -10.603 -6.494 1.00 88.81 70 TYR A N 1
ATOM 545 C CA . TYR A 1 70 ? 4.773 -9.367 -5.731 1.00 88.81 70 TYR A CA 1
ATOM 546 C C . TYR A 1 70 ? 5.098 -8.176 -6.645 1.00 88.81 70 TYR A C 1
ATOM 548 O O . TYR A 1 70 ? 4.460 -7.127 -6.560 1.00 88.81 70 TYR A O 1
ATOM 556 N N . TYR A 1 71 ? 6.029 -8.354 -7.584 1.00 90.38 71 TYR A N 1
ATOM 557 C CA . TYR A 1 71 ? 6.439 -7.297 -8.510 1.00 90.38 71 TYR A CA 1
ATOM 558 C C . TYR A 1 71 ? 5.360 -6.957 -9.538 1.00 90.38 71 TYR A C 1
ATOM 560 O O . TYR A 1 71 ? 5.241 -5.802 -9.946 1.00 90.38 71 TYR A O 1
ATOM 568 N N . TRP A 1 72 ? 4.546 -7.931 -9.946 1.00 92.56 72 TRP A N 1
ATOM 569 C CA . TRP A 1 72 ? 3.383 -7.671 -10.794 1.00 92.56 72 TRP A CA 1
ATOM 570 C C . TRP A 1 72 ? 2.323 -6.847 -10.070 1.00 92.56 72 TRP A C 1
ATOM 572 O O . TRP A 1 72 ? 1.838 -5.867 -10.633 1.00 92.56 72 TRP A O 1
ATOM 582 N N . LEU A 1 73 ? 2.013 -7.192 -8.817 1.00 92.50 73 LEU A N 1
ATOM 583 C CA . LEU A 1 73 ? 1.095 -6.410 -7.991 1.00 92.50 73 LEU A CA 1
ATOM 584 C C . LEU A 1 73 ? 1.615 -4.980 -7.800 1.00 92.50 73 LEU A C 1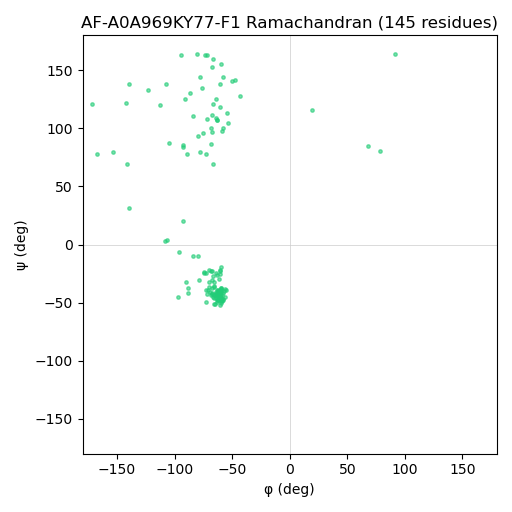
ATOM 586 O O . LEU A 1 73 ? 0.872 -4.018 -8.004 1.00 92.50 73 LEU A O 1
ATOM 590 N N . LEU A 1 74 ? 2.904 -4.839 -7.479 1.00 91.00 74 LEU A N 1
ATOM 591 C CA . LEU A 1 74 ? 3.556 -3.540 -7.336 1.00 91.00 74 LEU A CA 1
ATOM 592 C C . LEU A 1 74 ? 3.502 -2.735 -8.641 1.00 91.00 74 LEU A C 1
ATOM 594 O O . LEU A 1 74 ? 3.225 -1.538 -8.609 1.00 91.00 74 LEU A O 1
ATOM 598 N N . LYS A 1 75 ? 3.684 -3.382 -9.798 1.00 92.06 75 LYS A N 1
ATOM 599 C CA . LYS A 1 75 ? 3.552 -2.748 -11.117 1.00 92.06 75 LYS A CA 1
ATOM 600 C C . LYS A 1 75 ? 2.155 -2.242 -11.402 1.00 92.06 75 LYS A C 1
ATOM 602 O O . LYS A 1 75 ? 2.010 -1.096 -11.829 1.00 92.06 75 LYS A O 1
ATOM 607 N N . SER A 1 76 ? 1.142 -3.060 -11.155 1.00 92.75 76 SER A N 1
ATOM 608 C CA . SER A 1 76 ? -0.250 -2.640 -11.301 1.00 92.75 76 SER A CA 1
ATOM 609 C C . SER A 1 76 ? -0.565 -1.462 -10.380 1.00 92.75 76 SER A C 1
ATOM 611 O O . SER A 1 76 ? -1.189 -0.500 -10.816 1.00 92.75 76 SER A O 1
ATOM 613 N N . TRP A 1 77 ? -0.060 -1.470 -9.147 1.00 93.19 77 TRP A N 1
ATOM 614 C CA . TRP A 1 77 ? -0.266 -0.371 -8.207 1.00 93.19 77 TRP A CA 1
ATOM 615 C C . TRP A 1 77 ? 0.408 0.930 -8.656 1.00 93.19 77 TRP A C 1
ATOM 617 O O . TRP A 1 77 ? -0.235 1.974 -8.764 1.00 93.19 77 TRP A O 1
ATOM 627 N N . VAL A 1 78 ? 1.695 0.859 -8.995 1.00 91.12 78 VAL A N 1
ATOM 628 C CA . VAL A 1 78 ? 2.484 2.001 -9.479 1.00 91.12 78 VAL A CA 1
ATOM 629 C C . VAL A 1 78 ? 1.917 2.573 -10.780 1.00 91.12 78 VAL A C 1
ATOM 631 O O . VAL A 1 78 ? 2.008 3.778 -11.002 1.00 91.12 78 VAL A O 1
ATOM 634 N N . SER A 1 79 ? 1.277 1.754 -11.621 1.00 89.31 79 SER A N 1
ATOM 635 C CA . SER A 1 79 ? 0.610 2.251 -12.832 1.00 89.31 79 SER A CA 1
ATOM 636 C C . SER A 1 79 ? -0.570 3.189 -12.540 1.00 89.31 79 SER A C 1
ATOM 638 O O . SER A 1 79 ? -0.889 4.029 -13.375 1.00 89.31 79 SER A O 1
ATOM 640 N N . VAL A 1 80 ? -1.179 3.080 -11.353 1.00 90.50 80 VAL A N 1
ATOM 641 C CA . VAL A 1 80 ? -2.318 3.905 -10.919 1.00 90.50 80 VAL A CA 1
ATOM 642 C C . VAL A 1 80 ? -1.863 5.088 -10.061 1.00 90.50 80 VAL A C 1
ATOM 644 O O . VAL A 1 80 ? -2.314 6.208 -10.276 1.00 90.50 80 VAL A O 1
ATOM 647 N N . PHE A 1 81 ? -0.965 4.856 -9.098 1.00 86.94 81 PHE A N 1
ATOM 648 C CA . PHE A 1 81 ? -0.549 5.863 -8.106 1.00 86.94 81 PHE A CA 1
ATOM 649 C C . PHE A 1 81 ? 0.749 6.605 -8.465 1.00 86.94 81 PHE A C 1
ATOM 651 O O . PHE A 1 81 ? 1.127 7.560 -7.786 1.00 86.94 81 PHE A O 1
ATOM 658 N N . GLY A 1 82 ? 1.428 6.185 -9.533 1.00 86.88 82 GLY A N 1
ATOM 659 C CA . GLY A 1 82 ? 2.696 6.747 -9.989 1.00 86.88 82 GLY A CA 1
ATOM 660 C C . GLY A 1 82 ? 3.926 6.045 -9.409 1.00 86.88 82 GLY A C 1
ATOM 661 O O . GLY A 1 82 ? 3.863 5.300 -8.432 1.00 86.88 82 GLY A O 1
ATOM 662 N N . SER A 1 83 ? 5.082 6.292 -10.033 1.00 82.12 83 SER A N 1
ATOM 663 C CA . SER A 1 83 ? 6.377 5.680 -9.688 1.00 82.12 83 SER A CA 1
ATOM 664 C C . SER A 1 83 ? 7.215 6.505 -8.706 1.00 82.12 83 SER A C 1
ATOM 666 O O . SER A 1 83 ? 8.437 6.361 -8.673 1.00 82.12 83 SER A O 1
ATOM 668 N N . SER A 1 84 ? 6.586 7.417 -7.964 1.00 85.69 84 SER A N 1
ATOM 669 C CA . SER A 1 84 ? 7.245 8.163 -6.890 1.00 85.69 84 SER A CA 1
ATOM 670 C C . SER A 1 84 ? 7.468 7.262 -5.671 1.00 85.69 84 SER A C 1
ATOM 672 O O . SER A 1 84 ? 6.829 6.217 -5.531 1.00 85.69 84 SER A O 1
ATOM 674 N N . GLU A 1 85 ? 8.346 7.672 -4.755 1.00 85.50 85 GLU A N 1
ATOM 675 C CA . GLU A 1 85 ? 8.578 6.957 -3.487 1.00 85.50 85 GLU A CA 1
ATOM 676 C C . GLU A 1 85 ? 7.278 6.772 -2.692 1.00 85.50 85 GLU A C 1
ATOM 678 O O . GLU A 1 85 ? 7.010 5.704 -2.144 1.00 85.50 85 GLU A O 1
ATOM 683 N N . ILE A 1 86 ? 6.424 7.799 -2.712 1.00 84.19 86 ILE A N 1
ATOM 684 C CA . ILE A 1 86 ? 5.095 7.767 -2.100 1.00 84.19 86 ILE A CA 1
ATOM 685 C C . ILE A 1 86 ? 4.226 6.705 -2.783 1.00 84.19 86 ILE A C 1
ATOM 687 O O . ILE A 1 86 ? 3.572 5.923 -2.098 1.00 84.19 86 ILE A O 1
ATOM 691 N N . GLY A 1 87 ? 4.244 6.636 -4.118 1.00 84.94 87 GLY A N 1
ATOM 692 C CA . GLY A 1 87 ? 3.503 5.638 -4.891 1.00 84.94 87 GLY A CA 1
ATOM 693 C C . GLY A 1 87 ? 3.913 4.205 -4.541 1.00 84.94 87 GLY A C 1
ATOM 694 O O . GLY A 1 87 ? 3.051 3.380 -4.239 1.00 84.94 87 GLY A O 1
ATOM 695 N N . LEU A 1 88 ? 5.217 3.932 -4.464 1.00 85.94 88 LEU A N 1
ATOM 696 C CA . LEU A 1 88 ? 5.758 2.625 -4.065 1.00 85.94 88 LEU A CA 1
ATOM 697 C C . LEU A 1 88 ? 5.352 2.248 -2.630 1.00 85.94 88 LEU A C 1
ATOM 699 O O . LEU A 1 88 ? 4.843 1.152 -2.396 1.00 85.94 88 LEU A O 1
ATOM 703 N N . ARG A 1 89 ? 5.511 3.171 -1.674 1.00 85.25 89 ARG A N 1
ATOM 704 C CA . ARG A 1 89 ? 5.214 2.924 -0.251 1.00 85.25 89 ARG A CA 1
ATOM 705 C C . ARG A 1 89 ? 3.716 2.894 0.060 1.00 85.25 89 ARG A C 1
ATOM 707 O O . ARG A 1 89 ? 3.300 2.253 1.027 1.00 85.25 89 ARG A O 1
ATOM 714 N N . SER A 1 90 ? 2.889 3.537 -0.764 1.00 86.25 90 SER A N 1
ATOM 715 C CA . SER A 1 90 ? 1.433 3.564 -0.580 1.00 86.25 90 SER A CA 1
ATOM 716 C C . SER A 1 90 ? 0.785 2.180 -0.689 1.00 86.25 90 SER A C 1
ATOM 718 O O . SER A 1 90 ? -0.224 1.945 -0.024 1.00 86.25 90 SER A O 1
ATOM 720 N N . LEU A 1 91 ? 1.393 1.240 -1.429 1.00 87.81 91 LEU A N 1
ATOM 721 C CA . LEU A 1 91 ? 0.939 -0.154 -1.478 1.00 87.81 91 LEU A CA 1
ATOM 722 C C . LEU A 1 91 ? 0.978 -0.792 -0.081 1.00 87.81 91 LEU A C 1
ATOM 724 O O . LEU A 1 91 ? -0.014 -1.363 0.372 1.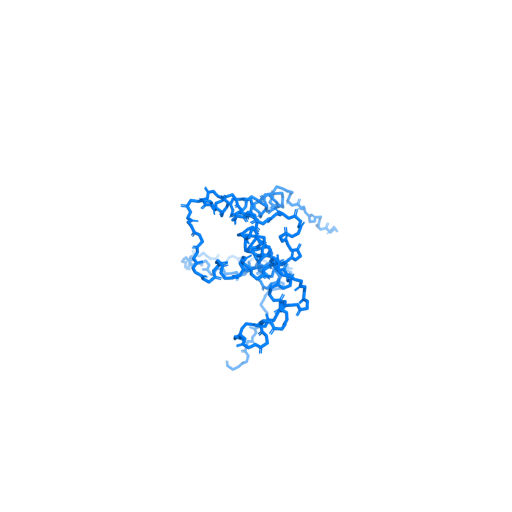00 87.81 91 LEU A O 1
ATOM 728 N N . SER A 1 92 ? 2.100 -0.642 0.630 1.00 86.56 92 SER A N 1
ATOM 729 C CA . SER A 1 92 ? 2.281 -1.164 1.990 1.00 86.56 92 SER A CA 1
ATOM 730 C C . SER A 1 92 ? 1.305 -0.529 2.976 1.00 86.56 92 SER A C 1
ATOM 732 O O . SER A 1 92 ? 0.742 -1.217 3.831 1.00 86.56 92 SER A O 1
ATOM 734 N N . VAL A 1 93 ? 1.044 0.775 2.833 1.00 86.25 93 VAL A N 1
ATOM 735 C CA . VAL A 1 93 ? 0.038 1.461 3.655 1.00 86.25 93 VAL A CA 1
ATOM 736 C C . VAL A 1 93 ? -1.358 0.899 3.381 1.00 86.25 93 VAL A C 1
ATOM 738 O O . VAL A 1 93 ? -2.071 0.570 4.330 1.00 86.25 93 VAL A O 1
ATOM 741 N N . GLY A 1 94 ? -1.728 0.723 2.109 1.00 85.56 94 GLY A N 1
ATOM 742 C CA . GLY A 1 94 ? -3.017 0.164 1.700 1.00 85.56 94 GLY A CA 1
ATOM 743 C C . GLY A 1 94 ? -3.246 -1.249 2.237 1.00 85.56 94 GLY A C 1
ATOM 744 O O . GLY A 1 94 ? -4.261 -1.505 2.890 1.00 85.56 94 GLY A O 1
ATOM 745 N N . LEU A 1 95 ? -2.273 -2.147 2.051 1.00 88.12 95 LEU A N 1
ATOM 746 C CA . LEU A 1 95 ? -2.325 -3.510 2.591 1.00 88.12 95 LEU A CA 1
ATOM 747 C C . LEU A 1 95 ? -2.395 -3.511 4.122 1.00 88.12 95 LEU A C 1
ATOM 749 O O . LEU A 1 95 ? -3.185 -4.250 4.708 1.00 88.12 95 LEU A O 1
ATOM 753 N N . GLY A 1 96 ? -1.627 -2.642 4.781 1.00 85.31 96 GLY A N 1
ATOM 754 C CA . GLY A 1 96 ? -1.637 -2.516 6.234 1.00 85.31 96 GLY A CA 1
ATOM 755 C C . GLY A 1 96 ? -2.963 -1.994 6.794 1.00 85.31 96 GLY A C 1
ATOM 756 O O . GLY A 1 96 ? -3.357 -2.397 7.888 1.00 85.31 96 GLY A O 1
ATOM 757 N N . VAL A 1 97 ? -3.652 -1.084 6.102 1.00 85.56 97 VAL A N 1
ATOM 758 C CA . VAL A 1 97 ? -4.990 -0.605 6.504 1.00 85.56 97 VAL A CA 1
ATOM 759 C C . VAL A 1 97 ? -6.035 -1.696 6.265 1.00 85.56 97 VAL A C 1
ATOM 761 O O . VAL A 1 97 ? -6.852 -1.964 7.149 1.00 85.56 97 VAL A O 1
ATOM 764 N N . GLY A 1 98 ? -5.961 -2.385 5.122 1.00 87.38 98 GLY A N 1
ATOM 765 C CA . GLY A 1 98 ? -6.815 -3.535 4.818 1.00 87.38 98 GLY A CA 1
ATOM 766 C C . GLY A 1 98 ? -6.682 -4.653 5.855 1.00 87.38 98 GLY A C 1
ATOM 767 O O . GLY A 1 98 ? -7.688 -5.191 6.314 1.00 87.38 98 GLY A O 1
ATOM 768 N N . LEU A 1 99 ? -5.460 -4.943 6.307 1.00 87.94 99 LEU A N 1
ATOM 769 C CA . LEU A 1 99 ? -5.213 -5.931 7.355 1.00 87.94 99 LEU A CA 1
ATOM 770 C C . LEU A 1 99 ? -5.885 -5.547 8.682 1.00 87.94 99 LEU A C 1
ATOM 772 O O . LEU A 1 99 ? -6.538 -6.389 9.295 1.00 87.94 99 LEU A O 1
ATOM 776 N N . VAL A 1 100 ? -5.783 -4.283 9.111 1.00 85.12 100 VAL A N 1
ATOM 777 C CA . VAL A 1 100 ? -6.454 -3.806 10.338 1.00 85.12 100 VAL A CA 1
ATOM 778 C C . VAL A 1 100 ? -7.972 -3.954 10.218 1.00 85.12 100 VAL A C 1
ATOM 780 O O . VAL A 1 100 ? -8.623 -4.389 11.167 1.00 85.12 100 VAL A O 1
ATOM 783 N N . TYR A 1 101 ? -8.539 -3.658 9.046 1.00 85.50 101 TYR A N 1
ATOM 784 C CA . TYR A 1 101 ? -9.966 -3.851 8.785 1.00 85.50 101 TYR A CA 1
ATOM 785 C C . TYR A 1 101 ? -10.384 -5.327 8.888 1.00 85.50 101 TYR A C 1
ATOM 787 O O . TYR A 1 101 ? -11.350 -5.649 9.585 1.00 85.50 101 TYR A O 1
ATOM 795 N N . VAL A 1 102 ? -9.630 -6.235 8.260 1.00 87.62 102 VAL A N 1
ATOM 796 C CA . VAL A 1 102 ? -9.898 -7.682 8.306 1.00 87.62 102 VAL A CA 1
ATOM 797 C C . VAL A 1 102 ?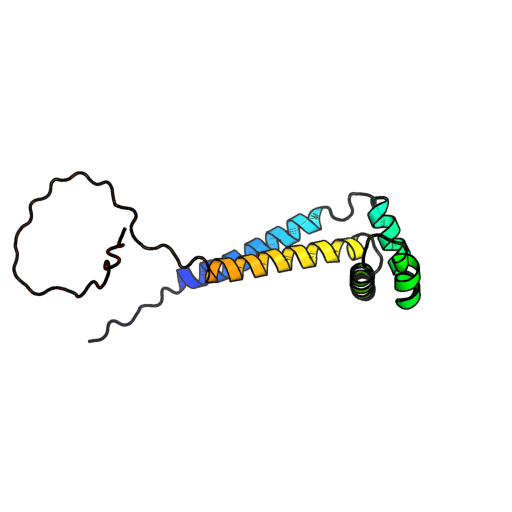 -9.787 -8.220 9.731 1.00 87.62 102 VAL A C 1
ATOM 799 O O . VAL A 1 102 ? -10.682 -8.938 10.178 1.00 87.62 102 VAL A O 1
ATOM 802 N N . ILE A 1 103 ? -8.745 -7.838 10.474 1.00 86.19 103 ILE A N 1
ATOM 803 C CA . ILE A 1 103 ? -8.579 -8.220 11.883 1.00 86.19 103 ILE A CA 1
ATOM 804 C C . ILE A 1 103 ? -9.739 -7.683 12.725 1.00 86.19 103 ILE A C 1
ATOM 806 O O . ILE A 1 103 ? -10.263 -8.412 13.563 1.00 86.19 103 ILE A O 1
ATOM 810 N N . GLY A 1 104 ? -10.188 -6.450 12.481 1.00 81.94 104 GLY A N 1
ATOM 811 C CA . GLY A 1 104 ? -11.359 -5.881 13.147 1.00 81.94 104 GLY A CA 1
ATOM 812 C C . GLY A 1 104 ? -12.620 -6.723 12.932 1.00 81.94 104 GLY A C 1
ATOM 813 O O . GLY A 1 104 ? -13.307 -7.067 13.895 1.00 81.94 104 GLY A O 1
ATOM 814 N N . ILE A 1 105 ? -12.896 -7.130 11.687 1.00 83.38 105 ILE A N 1
ATOM 815 C CA . ILE A 1 105 ? -14.032 -8.011 11.370 1.00 83.38 105 ILE A CA 1
ATOM 816 C C . ILE A 1 105 ? -13.873 -9.372 12.046 1.00 83.38 105 ILE A C 1
ATOM 818 O O . ILE A 1 105 ? -14.808 -9.850 12.693 1.00 83.38 105 ILE A O 1
ATOM 822 N N . LEU A 1 106 ? -12.707 -10.004 11.911 1.00 84.94 106 LEU A N 1
ATOM 823 C CA . LEU A 1 106 ? -12.447 -11.317 12.500 1.00 84.94 106 LEU A CA 1
ATOM 824 C C . LEU A 1 106 ? -12.576 -11.279 14.022 1.00 84.94 106 LEU A C 1
ATOM 826 O O . LEU A 1 106 ? -13.228 -12.153 14.586 1.00 84.94 106 LEU A O 1
ATOM 830 N N . GLY A 1 107 ? -12.065 -10.230 14.667 1.00 81.69 107 GLY A N 1
ATOM 831 C CA . GLY A 1 107 ? -12.204 -9.996 16.100 1.00 81.69 107 GLY A CA 1
ATOM 832 C C . GLY A 1 107 ? -13.666 -9.963 16.537 1.00 81.69 107 GLY A C 1
ATOM 833 O O . GLY A 1 107 ? -14.025 -10.650 17.484 1.00 81.69 107 GLY A O 1
ATOM 834 N N . THR A 1 108 ? -14.543 -9.271 15.800 1.00 74.00 108 THR A N 1
ATOM 835 C CA . THR A 1 108 ? -15.988 -9.259 16.118 1.00 74.00 108 THR A CA 1
ATOM 836 C C . THR A 1 108 ? -16.694 -10.596 15.889 1.00 74.00 108 THR A C 1
ATOM 838 O O . THR A 1 108 ? -17.748 -10.832 16.476 1.00 74.00 108 THR A O 1
ATOM 841 N N . ARG A 1 109 ? -16.143 -11.469 15.035 1.00 76.00 109 ARG A N 1
ATOM 842 C CA . ARG A 1 109 ? -16.717 -12.790 14.739 1.00 76.00 109 ARG A CA 1
ATOM 843 C C . ARG A 1 109 ? -16.228 -13.874 15.692 1.00 76.00 109 ARG A C 1
ATOM 845 O O . ARG A 1 109 ? -17.001 -14.758 16.040 1.00 76.00 109 ARG A O 1
ATOM 852 N N . TRP A 1 110 ? -14.959 -13.812 16.085 1.00 74.50 110 TRP A N 1
ATOM 853 C CA . TRP A 1 110 ? -14.314 -14.806 16.944 1.00 74.50 110 TRP A CA 1
ATOM 854 C C . TRP A 1 110 ? -14.487 -14.476 18.422 1.00 74.50 110 TRP A C 1
ATOM 856 O O . TRP A 1 110 ? -14.816 -15.355 19.215 1.00 74.50 110 TRP A O 1
ATOM 866 N N . PHE A 1 111 ? -14.349 -13.205 18.796 1.00 64.50 111 PHE A N 1
ATOM 867 C CA . PHE A 1 111 ? -14.669 -12.741 20.136 1.00 64.50 111 PHE A CA 1
ATOM 868 C C . PHE A 1 111 ? -16.117 -12.259 20.149 1.00 64.50 111 PHE A C 1
ATOM 870 O O . PHE A 1 111 ? -16.416 -11.069 20.037 1.00 64.50 111 PHE A O 1
ATOM 877 N N . SER A 1 112 ? -17.041 -13.211 20.317 1.00 50.75 112 SER A N 1
ATOM 878 C CA . SER A 1 112 ? -18.337 -12.877 20.915 1.00 50.75 112 SER A CA 1
ATOM 879 C C . SER A 1 112 ? -18.068 -12.109 22.210 1.00 50.75 112 SER A C 1
ATOM 881 O O . SER A 1 112 ? -17.114 -12.459 22.912 1.00 50.75 112 SER A O 1
ATOM 883 N N . PRO A 1 113 ? -18.847 -11.065 22.550 1.00 53.09 113 PRO A N 1
ATOM 884 C CA . PRO A 1 113 ? -18.661 -10.396 23.822 1.00 53.09 113 PRO A CA 1
ATOM 885 C C . PRO A 1 113 ? -18.753 -11.459 24.914 1.00 53.09 113 PRO A C 1
ATOM 887 O O . PRO A 1 113 ? -19.812 -12.047 25.131 1.00 53.09 113 PRO A O 1
ATOM 890 N N . VAL A 1 114 ? -17.630 -11.707 25.591 1.00 54.09 114 VAL A N 1
ATOM 891 C CA . VAL A 1 114 ? -17.585 -12.376 26.890 1.00 54.09 114 VAL A CA 1
ATOM 892 C C . VAL A 1 114 ? -18.253 -11.418 27.876 1.00 54.09 114 VAL A C 1
ATOM 894 O O . VAL A 1 114 ? -17.635 -10.758 28.700 1.00 54.09 114 VAL A O 1
ATOM 897 N N . SER A 1 115 ? -19.561 -11.261 27.730 1.00 52.69 115 SER A N 1
ATOM 898 C CA . SER A 1 115 ? -20.457 -10.818 28.778 1.00 52.69 115 SER A CA 1
ATOM 899 C C . SER A 1 115 ? -20.968 -12.093 29.424 1.00 52.69 115 SER A C 1
ATOM 901 O O . SER A 1 115 ? -21.990 -12.641 29.021 1.00 52.69 115 SER A O 1
ATOM 903 N N . GLY A 1 116 ? -20.201 -12.607 30.378 1.00 47.66 116 GLY A N 1
ATOM 904 C CA . GLY A 1 116 ? -20.538 -13.841 31.071 1.00 47.66 116 GLY A CA 1
ATOM 905 C C . GLY A 1 116 ? -19.677 -14.039 32.302 1.00 47.66 116 GLY A C 1
ATOM 906 O O . GLY A 1 116 ? -18.752 -14.835 32.274 1.00 47.66 116 GLY A O 1
ATOM 907 N N . CYS A 1 117 ? -20.023 -13.310 33.364 1.00 43.22 117 CYS A N 1
ATOM 908 C CA . CYS A 1 117 ? -19.564 -13.502 34.739 1.00 43.22 117 CYS A CA 1
ATOM 909 C C . CYS A 1 117 ? -18.081 -13.208 35.004 1.00 43.22 117 CYS A C 1
ATOM 911 O O . CYS A 1 117 ? -17.270 -14.110 35.165 1.00 43.22 117 CYS A O 1
ATOM 913 N N . TRP A 1 118 ? -17.767 -11.933 35.251 1.00 36.78 118 TRP A N 1
ATOM 914 C CA . TRP A 1 118 ? -16.905 -11.665 36.402 1.00 36.78 118 TRP A CA 1
ATOM 915 C C . TRP A 1 118 ? -17.656 -12.178 37.638 1.00 36.78 118 TRP A C 1
ATOM 917 O O . TRP A 1 118 ? -18.759 -11.680 37.897 1.00 36.78 118 TRP A O 1
ATOM 927 N N . PRO A 1 119 ? -17.143 -13.166 38.393 1.00 49.00 119 PRO A N 1
ATOM 928 C CA . PRO A 1 119 ? -17.661 -13.425 39.720 1.00 49.00 119 PRO A CA 1
ATOM 929 C C . PRO A 1 119 ? -17.366 -12.162 40.517 1.00 49.00 119 PRO A C 1
ATOM 931 O O . PRO A 1 119 ? -16.219 -11.829 40.806 1.00 49.00 119 PRO A O 1
ATOM 934 N N . HIS A 1 120 ? -18.425 -11.413 40.791 1.00 48.44 120 HIS A N 1
ATOM 935 C CA . HIS A 1 120 ? -18.420 -1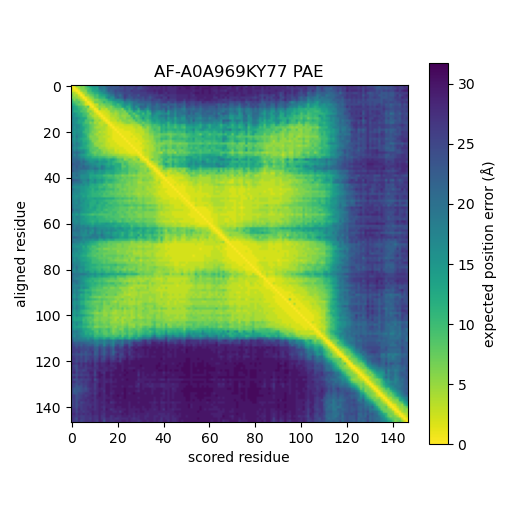0.343 41.761 1.00 48.44 120 HIS A CA 1
ATOM 936 C C . HIS A 1 120 ? -17.897 -10.951 43.067 1.00 48.44 120 HIS A C 1
ATOM 938 O O . HIS A 1 120 ? -18.596 -11.718 43.727 1.00 48.44 120 HIS A O 1
ATOM 944 N N . LEU A 1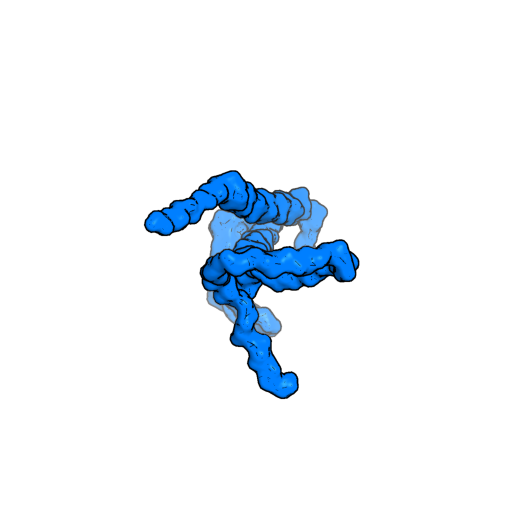 121 ? -16.648 -10.653 43.416 1.00 45.88 121 LEU A N 1
ATOM 945 C CA . LEU A 1 121 ? -16.100 -10.936 44.731 1.00 45.88 121 LEU A CA 1
ATOM 946 C C . LEU A 1 121 ? -16.737 -9.925 45.693 1.00 45.88 121 LEU A C 1
ATOM 948 O O . LEU A 1 121 ? -16.167 -8.881 45.999 1.00 45.88 121 LEU A O 1
ATOM 952 N N . SER A 1 122 ? -17.984 -10.176 46.085 1.00 40.47 122 SER A N 1
ATOM 953 C CA . SER A 1 122 ? -18.642 -9.492 47.195 1.00 40.47 122 SER A CA 1
ATOM 954 C C . SER A 1 122 ? -18.772 -10.458 48.381 1.00 40.47 122 SER A C 1
ATOM 956 O O . SER A 1 122 ? -19.051 -11.643 48.188 1.00 40.47 122 SER A O 1
ATOM 958 N N . PRO A 1 123 ? -18.520 -9.987 49.617 1.00 48.19 123 PRO A N 1
ATOM 959 C CA . PRO A 1 123 ? -18.437 -10.842 50.796 1.00 48.19 123 PRO A CA 1
ATOM 960 C C . PRO A 1 123 ? -19.798 -11.461 51.169 1.00 48.19 123 PRO A C 1
ATOM 962 O O . PRO A 1 123 ? -20.853 -10.873 50.898 1.00 48.19 123 PRO A O 1
ATOM 965 N N . PRO A 1 124 ? -19.807 -12.641 51.818 1.00 52.66 124 PRO A N 1
ATOM 966 C CA . PRO A 1 124 ? -20.990 -13.482 51.915 1.00 52.66 124 PRO A CA 1
ATOM 967 C C . PRO A 1 124 ? -21.822 -13.128 53.148 1.00 52.66 124 PRO A C 1
ATOM 969 O O . PRO A 1 124 ? -21.771 -13.843 54.133 1.00 52.66 124 PRO A O 1
ATOM 972 N N . PHE A 1 125 ? -22.606 -12.049 53.143 1.00 48.25 125 PHE A N 1
ATOM 973 C CA . PHE A 1 125 ? -23.575 -11.840 54.233 1.00 48.25 125 PHE A CA 1
ATOM 974 C C . PHE A 1 125 ? -24.780 -11.000 53.809 1.00 48.25 125 PHE A C 1
ATOM 976 O O . PHE A 1 125 ? -24.876 -9.829 54.161 1.00 48.25 125 PHE A O 1
ATOM 983 N N . ARG A 1 126 ? -25.763 -11.600 53.118 1.00 37.88 126 ARG A N 1
ATOM 984 C CA . ARG A 1 126 ? -27.171 -11.162 53.220 1.00 37.88 126 ARG A CA 1
ATOM 985 C C . ARG A 1 126 ? -28.121 -12.363 53.187 1.00 37.88 126 ARG A C 1
ATOM 987 O O . ARG A 1 126 ? -28.126 -13.155 52.254 1.00 37.88 126 ARG A O 1
ATOM 994 N N . ARG A 1 127 ? -28.910 -12.465 54.262 1.00 41.03 127 ARG A N 1
ATOM 995 C CA . ARG A 1 127 ? -29.968 -13.447 54.543 1.00 41.03 127 ARG A CA 1
ATOM 996 C C . ARG A 1 127 ? -30.858 -13.722 53.326 1.00 41.03 127 ARG A C 1
ATOM 998 O O . ARG A 1 127 ? -31.482 -12.803 52.800 1.00 41.03 127 ARG A O 1
ATOM 1005 N N . CYS A 1 128 ? -31.019 -14.999 52.982 1.00 34.44 128 CYS A N 1
ATOM 1006 C CA . CYS A 1 128 ? -32.134 -15.467 52.164 1.00 34.44 128 CYS A CA 1
ATOM 1007 C C . CYS A 1 128 ? -33.450 -15.246 52.923 1.00 34.44 128 CYS A C 1
ATOM 1009 O O . CYS A 1 128 ? -33.741 -15.949 53.889 1.00 34.44 128 CYS A O 1
ATOM 1011 N N . LYS A 1 129 ? -34.267 -14.286 52.479 1.00 35.38 129 LYS A N 1
ATOM 1012 C CA . LYS A 1 129 ? -35.709 -14.334 52.738 1.00 35.38 129 LYS A CA 1
ATOM 1013 C C . LYS A 1 129 ? -36.329 -15.215 51.661 1.00 35.38 129 LYS A C 1
ATOM 1015 O O . LYS A 1 129 ? -36.356 -14.849 50.490 1.00 35.38 129 LYS A O 1
ATOM 1020 N N . PHE A 1 130 ? -36.794 -16.385 52.077 1.00 37.09 130 PHE A N 1
ATOM 1021 C CA . PHE A 1 130 ? -37.577 -17.299 51.260 1.00 37.09 130 PHE A CA 1
ATOM 1022 C C . PHE A 1 130 ? -38.940 -16.641 51.012 1.00 37.09 130 PHE A C 1
ATOM 1024 O O . PHE A 1 130 ? -39.790 -16.610 51.899 1.00 37.09 130 PHE A O 1
ATOM 1031 N N . THR A 1 131 ? -39.132 -16.036 49.838 1.00 38.50 131 THR A N 1
ATOM 1032 C CA . THR A 1 131 ? -40.466 -15.649 49.367 1.00 38.50 131 THR A CA 1
ATOM 1033 C C . THR A 1 131 ? -40.796 -16.508 48.155 1.00 38.50 131 THR A C 1
ATOM 1035 O O . THR A 1 131 ? -40.071 -16.598 47.165 1.00 38.50 131 THR A O 1
ATOM 1038 N N . THR A 1 132 ? -41.881 -17.246 48.307 1.00 44.44 132 THR A N 1
ATOM 1039 C CA . THR A 1 132 ? -42.469 -18.141 47.327 1.00 44.44 132 THR A CA 1
ATOM 1040 C C . THR A 1 132 ? -43.114 -17.331 46.203 1.00 44.44 132 THR A C 1
ATOM 1042 O O . THR A 1 132 ? -44.185 -16.767 46.414 1.00 44.44 132 THR A O 1
ATOM 1045 N N . ARG A 1 133 ? -42.524 -17.312 44.999 1.00 36.28 133 ARG A N 1
ATOM 1046 C CA . ARG A 1 133 ? -43.264 -17.319 43.716 1.00 36.28 133 ARG A CA 1
ATOM 1047 C C . ARG A 1 133 ? -42.324 -17.506 42.515 1.00 36.28 133 ARG A C 1
ATOM 1049 O O . ARG A 1 133 ? -41.419 -16.720 42.291 1.00 36.28 133 ARG A O 1
ATOM 1056 N N . ARG A 1 134 ? -42.606 -18.586 41.775 1.00 38.81 134 ARG A N 1
ATOM 1057 C CA . ARG A 1 134 ? -42.286 -18.943 40.375 1.00 38.81 134 ARG A CA 1
ATOM 1058 C C . ARG A 1 134 ? -41.126 -18.198 39.682 1.00 38.81 134 ARG A C 1
ATOM 1060 O O . ARG A 1 134 ? -41.204 -17.017 39.376 1.00 38.81 134 ARG A O 1
ATOM 1067 N N . LYS A 1 135 ? -40.106 -18.996 39.353 1.00 36.50 135 LYS A N 1
ATOM 1068 C CA . LYS A 1 135 ? -38.869 -18.683 38.625 1.00 36.50 135 LYS A CA 1
ATOM 1069 C C . LYS A 1 135 ? -39.079 -17.871 37.330 1.00 36.50 135 LYS A C 1
ATOM 1071 O O . LYS A 1 135 ? -39.958 -18.232 36.547 1.00 36.50 135 LYS A O 1
ATOM 1076 N N . PRO A 1 136 ? -38.198 -16.905 37.011 1.00 38.31 136 PRO A N 1
ATOM 1077 C CA . PRO A 1 136 ? -37.834 -16.621 35.631 1.00 38.31 136 PRO A CA 1
ATOM 1078 C C . PRO A 1 136 ? -36.861 -17.705 35.140 1.00 38.31 136 PRO A C 1
ATOM 1080 O O . PRO A 1 136 ? -35.926 -18.089 35.845 1.00 38.31 136 PRO A O 1
ATOM 1083 N N . ALA A 1 137 ? -37.091 -18.217 33.933 1.00 38.41 137 ALA A N 1
ATOM 1084 C CA . ALA A 1 137 ? -36.137 -19.064 33.232 1.00 38.41 137 ALA A CA 1
ATOM 1085 C C . ALA A 1 137 ? -34.919 -18.217 32.822 1.00 38.41 137 ALA A C 1
ATOM 1087 O O . ALA A 1 137 ? -34.866 -17.659 31.731 1.00 38.41 137 ALA A O 1
ATOM 1088 N N . CYS A 1 138 ? -33.953 -18.096 33.729 1.00 35.28 138 CYS A N 1
ATOM 1089 C CA . CYS A 1 138 ? -32.573 -17.793 33.382 1.00 35.28 138 CYS A CA 1
ATOM 1090 C C . CYS A 1 138 ? -31.932 -19.101 32.917 1.00 35.28 138 CYS A C 1
ATOM 1092 O O . CYS A 1 138 ? -31.458 -19.891 33.730 1.00 35.28 138 CYS A O 1
ATOM 1094 N N . THR A 1 139 ? -31.954 -19.356 31.612 1.00 42.72 139 THR A N 1
ATOM 1095 C CA . THR A 1 139 ? -31.179 -20.433 30.990 1.00 42.72 139 THR A CA 1
ATOM 1096 C C . THR A 1 139 ? -29.732 -19.959 30.876 1.00 42.72 139 THR A C 1
ATOM 1098 O O . THR A 1 139 ? -29.299 -19.460 29.843 1.00 42.72 139 THR A O 1
ATOM 1101 N N . CYS A 1 140 ? -28.994 -20.034 31.976 1.00 38.16 140 CYS A N 1
ATOM 1102 C CA . CYS A 1 140 ? -27.544 -19.905 31.988 1.00 38.16 140 CYS A CA 1
ATOM 1103 C C . CYS A 1 140 ? -27.011 -20.951 32.970 1.00 38.16 140 CYS A C 1
ATOM 1105 O O . CYS A 1 140 ? -27.603 -21.146 34.029 1.00 38.16 140 CYS A O 1
ATOM 1107 N N . CYS A 1 141 ? -25.920 -21.611 32.597 1.00 39.56 141 CYS A N 1
ATOM 1108 C CA . CYS A 1 141 ? -25.273 -22.730 33.289 1.00 39.56 141 CYS A CA 1
ATOM 1109 C C . CYS A 1 141 ? -25.930 -24.105 33.117 1.00 39.56 141 CYS A C 1
ATOM 1111 O O . CYS A 1 141 ? -26.566 -24.641 34.016 1.00 39.56 141 CYS A O 1
ATOM 1113 N N . SER A 1 142 ? -25.632 -24.738 31.982 1.00 35.84 142 SER A N 1
ATOM 1114 C CA . SER A 1 142 ? -25.335 -26.172 31.987 1.00 35.84 142 SER A CA 1
ATOM 1115 C C . SER A 1 142 ? -24.206 -26.475 30.999 1.00 35.84 142 SER A C 1
ATOM 1117 O O . SER A 1 142 ? -24.420 -27.094 29.965 1.00 35.84 142 SER A O 1
ATOM 1119 N N . LEU A 1 143 ? -22.992 -26.017 31.320 1.00 38.69 143 LEU A N 1
ATOM 1120 C CA . LEU A 1 143 ? -21.796 -26.816 31.056 1.00 38.69 143 LEU A CA 1
ATOM 1121 C C . LEU A 1 143 ? -21.340 -27.363 32.410 1.00 38.69 143 LEU A C 1
ATOM 1123 O O . LEU A 1 143 ? -20.556 -26.747 33.125 1.00 38.69 143 LEU A O 1
ATOM 1127 N N . CYS A 1 144 ? -21.909 -28.510 32.771 1.00 33.62 144 CYS A N 1
ATOM 1128 C CA . CYS A 1 144 ? -21.244 -29.462 33.642 1.00 33.62 144 CYS A CA 1
ATOM 1129 C C . CYS A 1 144 ? -20.199 -30.127 32.739 1.00 33.62 144 CYS A C 1
ATOM 1131 O O . CYS A 1 144 ? -20.545 -30.959 31.900 1.00 33.62 144 CYS A O 1
ATOM 1133 N N . TRP A 1 145 ? -18.962 -29.633 32.787 1.00 31.66 145 TRP A N 1
ATOM 1134 C CA . TRP A 1 145 ? -17.840 -30.310 32.151 1.00 31.66 145 TRP A CA 1
ATOM 1135 C C . TRP A 1 145 ? -17.642 -31.652 32.856 1.00 31.66 145 TRP A C 1
ATOM 1137 O O . TRP A 1 145 ? -17.541 -31.714 34.079 1.00 31.66 145 TRP A O 1
ATOM 1147 N N . VAL A 1 146 ? -17.655 -32.710 32.054 1.00 34.56 146 VAL A N 1
ATOM 1148 C CA . VAL A 1 146 ? -17.097 -34.016 32.385 1.00 34.56 146 VAL A CA 1
ATOM 1149 C C . VAL A 1 146 ? -15.577 -33.920 32.222 1.00 34.56 146 VAL A C 1
ATOM 1151 O O . VAL A 1 146 ? -15.111 -33.282 31.274 1.00 34.56 146 VAL A O 1
ATOM 1154 N N . VAL A 1 147 ? -14.883 -34.633 33.115 1.00 39.97 147 VAL A N 1
ATOM 1155 C CA . VAL A 1 147 ? -13.431 -34.757 33.365 1.00 39.97 147 VAL A CA 1
ATOM 1156 C C . VAL A 1 147 ? -12.879 -33.752 34.369 1.00 39.97 147 VAL A C 1
ATOM 1158 O O . VAL A 1 147 ? -12.772 -32.551 34.045 1.00 39.97 147 VAL A O 1
#

Mean predicted aligned error: 15.39 Å

Radius of gyration: 27.81 Å; Cα contacts (8 Å, |Δi|>4): 52; chains: 1; bounding box: 65×46×74 Å